Protein AF-A0A418EK06-F1 (afdb_monomer)

Structure (mmCIF, N/CA/C/O backbone):
data_AF-A0A418EK06-F1
#
_entry.id   AF-A0A418EK06-F1
#
loop_
_atom_site.group_PDB
_atom_site.id
_atom_site.type_symbol
_atom_site.label_atom_id
_atom_site.label_alt_id
_atom_site.label_comp_id
_atom_site.label_asym_id
_atom_site.label_entity_id
_atom_site.label_seq_id
_atom_site.pdbx_PDB_ins_code
_atom_site.Cartn_x
_atom_site.Cartn_y
_atom_site.Cartn_z
_atom_site.occupancy
_atom_site.B_iso_or_equiv
_atom_site.auth_seq_id
_atom_site.auth_comp_id
_atom_site.auth_asym_id
_atom_site.auth_atom_id
_atom_site.pdbx_PDB_model_num
ATOM 1 N N . PHE A 1 1 ? 8.014 7.981 37.291 1.00 56.97 1 PHE A N 1
ATOM 2 C CA . PHE A 1 1 ? 7.631 6.559 37.133 1.00 56.97 1 PHE A CA 1
ATOM 3 C C . PHE A 1 1 ? 8.221 5.92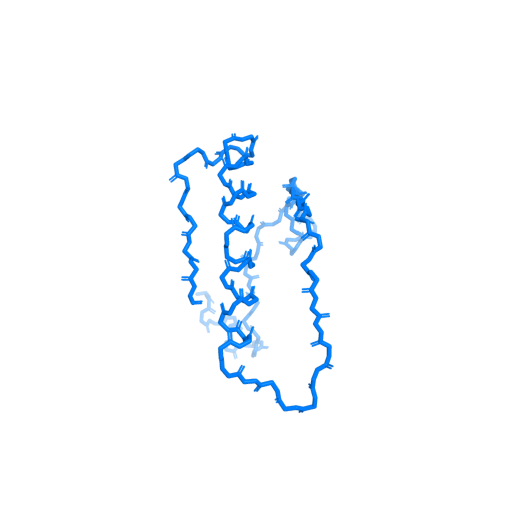3 35.866 1.00 56.97 1 PHE A C 1
ATOM 5 O O . PHE A 1 1 ? 9.093 5.076 36.012 1.00 56.97 1 PHE A O 1
ATOM 12 N N . ARG A 1 2 ? 7.875 6.374 34.640 1.00 55.72 2 ARG A N 1
ATOM 13 C CA . ARG A 1 2 ? 8.420 5.828 33.365 1.00 55.72 2 ARG A CA 1
ATOM 14 C C . ARG A 1 2 ? 9.956 5.712 33.321 1.00 55.72 2 ARG A C 1
ATOM 16 O O . ARG A 1 2 ? 10.472 4.661 32.962 1.00 55.72 2 ARG A O 1
ATOM 23 N N . GLN A 1 3 ? 10.687 6.748 33.749 1.00 59.84 3 GLN A N 1
ATOM 24 C CA . GLN A 1 3 ? 12.162 6.735 33.745 1.00 59.84 3 GLN A CA 1
ATOM 25 C C . GLN A 1 3 ? 12.797 5.784 34.778 1.00 59.84 3 GLN A C 1
ATOM 27 O O . GLN A 1 3 ? 13.928 5.347 34.594 1.00 59.84 3 GLN A O 1
ATOM 32 N N . TRP A 1 4 ? 12.083 5.445 35.856 1.00 71.38 4 TRP A N 1
ATOM 33 C CA . TRP A 1 4 ? 12.580 4.539 36.897 1.00 71.38 4 TRP A CA 1
ATOM 34 C C . TRP A 1 4 ? 12.471 3.071 36.464 1.00 71.38 4 TRP A C 1
ATOM 36 O O . TRP A 1 4 ? 13.411 2.304 36.652 1.00 71.38 4 TRP A O 1
ATOM 46 N N . VAL A 1 5 ? 11.364 2.704 35.807 1.00 65.88 5 VAL A N 1
ATOM 47 C CA . VAL A 1 5 ? 11.130 1.350 35.272 1.00 65.88 5 VAL A CA 1
ATOM 48 C C . VAL A 1 5 ? 12.148 1.008 34.181 1.00 65.88 5 VAL A C 1
ATOM 50 O O . VAL A 1 5 ? 12.776 -0.046 34.243 1.00 65.88 5 VAL A O 1
ATOM 53 N N . ALA A 1 6 ? 12.386 1.935 33.245 1.00 66.31 6 ALA A N 1
ATOM 54 C CA . ALA A 1 6 ? 13.370 1.756 32.175 1.00 66.31 6 ALA A CA 1
ATOM 55 C C . ALA A 1 6 ? 14.801 1.564 32.714 1.00 66.31 6 ALA A C 1
ATOM 57 O O . ALA A 1 6 ? 15.527 0.701 32.231 1.00 66.31 6 ALA A O 1
ATOM 58 N N . LYS A 1 7 ? 15.189 2.317 33.757 1.00 70.94 7 LYS A N 1
ATOM 59 C CA . LYS A 1 7 ? 16.506 2.181 34.402 1.00 70.94 7 LYS A CA 1
ATOM 60 C C . LYS A 1 7 ? 16.684 0.872 35.175 1.00 70.94 7 LYS A C 1
ATOM 62 O O . LYS A 1 7 ? 17.816 0.437 35.336 1.00 70.94 7 LYS A O 1
ATOM 67 N N . LYS A 1 8 ? 15.603 0.276 35.689 1.00 75.00 8 LYS A N 1
ATOM 68 C CA . LYS A 1 8 ? 15.674 -0.910 36.558 1.00 75.00 8 LYS A CA 1
ATOM 69 C C . LYS A 1 8 ? 15.590 -2.233 35.798 1.00 75.00 8 LYS A C 1
ATOM 71 O O . LYS A 1 8 ? 16.208 -3.200 36.224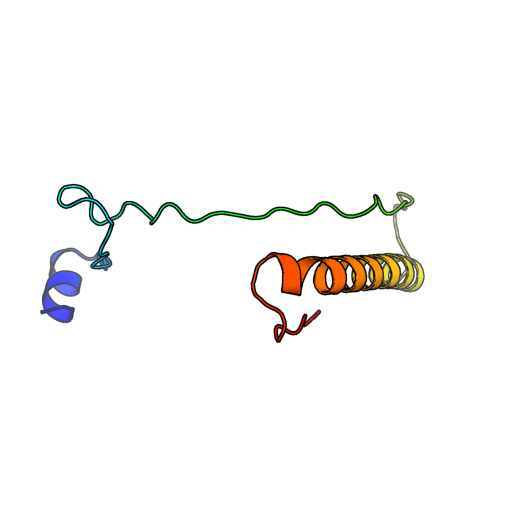 1.00 75.00 8 LYS A O 1
ATOM 76 N N . PHE A 1 9 ? 14.841 -2.274 34.699 1.00 72.62 9 PHE A N 1
ATOM 77 C CA . PHE A 1 9 ? 14.613 -3.502 33.932 1.00 72.62 9 PHE A CA 1
ATOM 78 C C . PHE A 1 9 ? 15.320 -3.520 32.572 1.00 72.62 9 PHE A C 1
ATOM 80 O O . PHE A 1 9 ? 15.226 -4.524 31.877 1.00 72.62 9 PHE A O 1
ATOM 87 N N . SER A 1 10 ? 16.011 -2.437 32.180 1.00 69.56 10 SER A N 1
ATOM 88 C CA . SER A 1 10 ? 16.715 -2.289 30.887 1.00 69.56 10 SER A CA 1
ATOM 89 C C . SER A 1 10 ? 15.852 -2.565 29.647 1.00 69.56 10 SER A C 1
ATOM 91 O O . SER A 1 10 ? 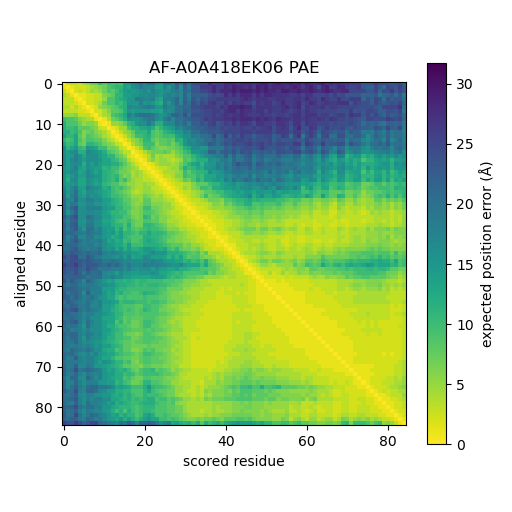16.360 -2.689 28.538 1.00 69.56 10 SER A O 1
ATOM 93 N N . VAL A 1 11 ? 14.533 -2.630 29.830 1.00 67.00 11 VAL A N 1
ATOM 94 C CA . VAL A 1 11 ? 13.530 -2.874 28.802 1.00 67.00 11 VAL A CA 1
ATOM 95 C C . VAL A 1 11 ? 12.471 -1.794 28.963 1.00 67.00 11 VAL A C 1
ATOM 97 O O . VAL A 1 11 ? 11.917 -1.591 30.048 1.00 67.00 11 VAL A O 1
ATOM 100 N N . ALA A 1 12 ? 12.193 -1.072 27.882 1.00 64.62 12 ALA A N 1
ATOM 101 C CA . ALA A 1 12 ? 11.043 -0.189 27.820 1.00 64.62 12 ALA A CA 1
ATOM 102 C C . ALA A 1 12 ? 9.795 -1.063 27.666 1.00 64.62 12 ALA A C 1
ATOM 104 O O . ALA A 1 12 ? 9.401 -1.373 26.549 1.00 64.62 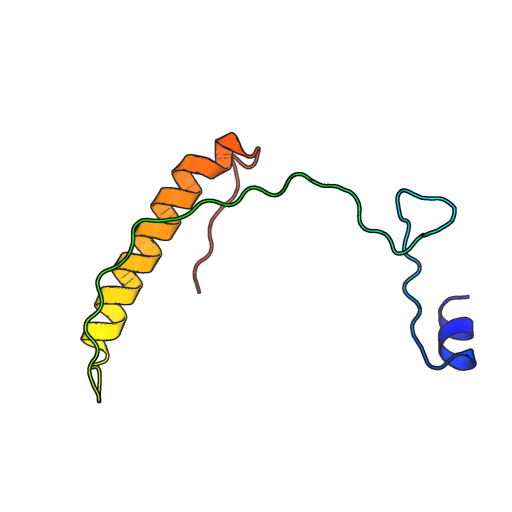12 ALA A O 1
ATOM 105 N N . LEU A 1 13 ? 9.205 -1.500 28.781 1.00 64.38 13 LEU A N 1
ATOM 106 C CA . LEU A 1 13 ? 7.905 -2.168 28.757 1.00 64.38 13 LEU A CA 1
ATOM 107 C C . LEU A 1 13 ? 6.857 -1.134 28.318 1.00 64.38 13 LEU A C 1
ATOM 109 O O . LEU A 1 13 ? 6.600 -0.189 29.077 1.00 64.38 13 LEU A O 1
ATOM 113 N N . PRO A 1 14 ? 6.280 -1.245 27.105 1.00 65.44 14 PRO A N 1
ATOM 114 C CA . PRO A 1 14 ? 5.174 -0.385 26.733 1.00 65.44 14 PRO A CA 1
ATOM 115 C C . PRO A 1 14 ? 4.023 -0.683 27.696 1.00 65.44 14 PRO A C 1
ATOM 117 O O . PRO A 1 14 ? 3.645 -1.834 27.908 1.00 65.44 14 PRO A O 1
ATOM 120 N N . ILE A 1 15 ? 3.496 0.359 28.336 1.00 66.62 15 ILE A N 1
ATOM 121 C CA . ILE A 1 15 ? 2.261 0.240 29.110 1.00 66.62 15 ILE A CA 1
ATOM 122 C C . ILE A 1 15 ? 1.138 0.178 28.076 1.00 66.62 15 ILE A C 1
ATOM 124 O O . ILE A 1 15 ? 0.627 1.211 27.648 1.00 66.62 15 ILE A O 1
ATOM 128 N N . CYS A 1 16 ? 0.838 -1.028 27.607 1.00 66.81 16 CYS A N 1
ATOM 129 C CA . CYS A 1 16 ? -0.273 -1.288 26.704 1.00 66.81 16 CYS A CA 1
ATOM 130 C C . CYS A 1 16 ? -1.571 -1.377 27.523 1.00 66.81 16 CYS A C 1
ATOM 132 O O . CYS A 1 16 ? -1.576 -1.939 28.616 1.00 66.81 16 CYS A O 1
ATOM 134 N N . TRP A 1 17 ? -2.661 -0.809 27.013 1.00 65.31 17 TRP A N 1
ATOM 135 C CA . TRP A 1 17 ? -4.013 -1.066 27.509 1.00 65.31 17 TRP A CA 1
ATOM 136 C C . TRP A 1 17 ? -4.714 -1.935 26.467 1.00 65.31 17 TRP A C 1
ATOM 138 O O . TRP A 1 17 ? -5.060 -1.445 25.395 1.00 65.31 17 TRP A O 1
ATOM 148 N N . GLY A 1 18 ? -4.851 -3.225 26.767 1.00 69.75 18 GLY A N 1
ATOM 149 C CA . GLY A 1 18 ? -5.565 -4.196 25.939 1.00 69.75 18 GLY A CA 1
ATOM 150 C C . GLY A 1 18 ? -7.000 -4.421 26.434 1.00 69.75 18 GLY A C 1
ATOM 151 O O . GLY A 1 18 ? -7.331 -4.028 27.555 1.00 69.75 18 GLY A O 1
ATOM 152 N N . PRO A 1 19 ? -7.860 -5.084 25.639 1.00 74.06 19 PRO A N 1
ATOM 153 C CA . PRO A 1 19 ? -9.255 -5.353 26.000 1.00 74.06 19 PRO A CA 1
ATOM 154 C C . PRO A 1 19 ? -9.407 -6.326 27.183 1.00 74.06 19 PRO A C 1
ATOM 156 O O . PRO A 1 19 ? -10.470 -6.388 27.798 1.00 74.06 19 PRO A O 1
ATOM 159 N N . TYR A 1 20 ? -8.357 -7.079 27.528 1.00 75.25 20 TYR A N 1
ATOM 160 C CA . TYR A 1 20 ? -8.384 -8.072 28.599 1.00 75.25 20 TYR A CA 1
ATOM 161 C C . TYR A 1 20 ? -7.612 -7.601 29.831 1.00 75.25 20 TYR A C 1
ATOM 163 O O . TYR A 1 20 ? -6.411 -7.346 29.767 1.00 75.25 20 TYR A O 1
ATOM 171 N N . TRP A 1 21 ? -8.280 -7.609 30.988 1.00 72.12 21 TRP A N 1
ATOM 172 C CA . TRP A 1 21 ? -7.686 -7.261 32.288 1.00 72.12 21 TRP A CA 1
ATOM 173 C C . TRP A 1 21 ? -6.422 -8.073 32.630 1.00 72.12 21 TRP A C 1
ATOM 175 O O . TRP A 1 21 ? -5.513 -7.572 33.285 1.00 72.12 21 TRP A O 1
ATOM 185 N N . TRP A 1 22 ? -6.346 -9.324 32.166 1.00 80.69 22 TRP A N 1
ATOM 186 C CA . TRP A 1 22 ? -5.240 -10.247 32.440 1.00 80.69 22 TRP A CA 1
ATOM 187 C C . TRP A 1 22 ? -4.160 -10.276 31.343 1.00 80.69 22 TRP A C 1
ATOM 189 O O . TRP A 1 22 ? -3.114 -10.888 31.543 1.00 80.69 22 TRP A O 1
ATOM 199 N N . CYS A 1 23 ? -4.383 -9.614 30.200 1.00 77.88 23 CYS A N 1
ATOM 200 C CA . CYS A 1 23 ? -3.427 -9.553 29.093 1.00 77.88 23 CYS A CA 1
ATOM 201 C C . CYS A 1 23 ? -3.436 -8.160 28.431 1.00 77.88 23 CYS A C 1
ATOM 203 O O . CYS A 1 23 ? -4.057 -7.965 27.383 1.00 77.88 23 CYS A O 1
ATOM 205 N N . PRO A 1 24 ? -2.725 -7.177 29.013 1.00 71.81 24 PRO A N 1
ATOM 206 C CA . PRO A 1 24 ? -2.688 -5.806 28.499 1.00 71.81 24 PRO A CA 1
ATOM 207 C C . PRO A 1 24 ? -1.999 -5.657 27.131 1.00 71.81 24 PRO A C 1
ATOM 209 O O . PRO A 1 24 ? -2.120 -4.611 26.505 1.00 71.81 24 PRO A O 1
ATOM 212 N N . ILE A 1 25 ? -1.267 -6.675 26.667 1.00 76.81 25 ILE A N 1
ATOM 213 C CA . ILE A 1 25 ? -0.527 -6.665 25.391 1.00 76.81 25 ILE A CA 1
ATOM 214 C C . ILE A 1 25 ? -1.403 -7.161 24.226 1.00 76.81 25 ILE A C 1
ATOM 216 O O . ILE A 1 25 ? -1.038 -6.994 23.065 1.00 76.81 25 ILE A O 1
ATOM 220 N N . TYR A 1 26 ? -2.561 -7.761 24.509 1.00 80.06 26 TYR A N 1
ATOM 221 C CA . TYR A 1 26 ? -3.432 -8.280 23.462 1.00 80.06 26 TYR A CA 1
ATOM 222 C C . TYR A 1 26 ? -4.006 -7.127 22.611 1.00 80.06 26 TYR A C 1
ATOM 224 O O . TYR A 1 26 ? -4.561 -6.183 23.181 1.00 80.06 26 TYR A O 1
ATOM 232 N N . PRO A 1 27 ? -3.871 -7.164 21.273 1.00 77.25 27 PRO A N 1
ATOM 233 C CA . PRO A 1 27 ? -4.401 -6.122 20.398 1.00 77.25 27 PRO A CA 1
ATOM 234 C C . PRO A 1 27 ? -5.933 -6.154 20.363 1.00 77.25 27 PRO A C 1
ATOM 236 O O . PRO A 1 27 ? -6.553 -7.187 20.591 1.00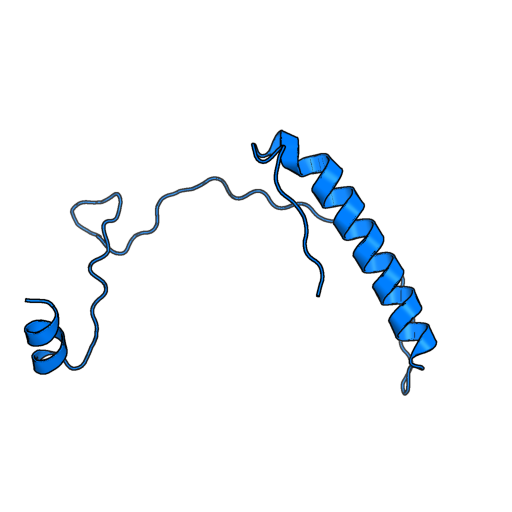 77.25 27 PRO A O 1
ATOM 239 N N . PHE A 1 28 ? -6.562 -5.019 20.070 1.00 80.31 28 PHE A N 1
ATOM 240 C CA . PHE A 1 28 ? -8.004 -5.000 19.835 1.00 80.31 28 PHE A CA 1
ATOM 241 C C . PHE A 1 28 ? -8.339 -5.764 18.556 1.00 80.31 28 PHE A C 1
ATOM 243 O O . PHE A 1 28 ? -7.636 -5.629 17.554 1.00 80.31 28 PHE A O 1
ATOM 250 N N . ASP A 1 29 ? -9.417 -6.543 18.607 1.00 80.88 29 ASP A N 1
ATOM 251 C CA . ASP A 1 29 ? -9.950 -7.226 17.434 1.00 80.88 29 ASP A CA 1
ATOM 252 C C . ASP A 1 29 ? -10.628 -6.166 16.558 1.00 80.88 29 ASP A C 1
ATOM 254 O O . ASP A 1 29 ? -11.683 -5.628 16.906 1.00 80.88 29 ASP A O 1
ATOM 258 N N . VAL A 1 30 ? -9.948 -5.771 15.487 1.00 82.19 30 VAL A N 1
ATOM 259 C CA . VAL A 1 30 ? -10.435 -4.778 14.528 1.00 82.19 30 VAL A CA 1
ATOM 260 C C . VAL A 1 30 ? -10.651 -5.462 13.189 1.00 82.19 30 VAL A C 1
ATOM 262 O O . VAL A 1 30 ? -9.896 -6.354 12.805 1.00 82.19 30 VAL A O 1
ATOM 265 N N . GLU A 1 31 ? -11.700 -5.064 12.478 1.00 84.94 31 GLU A N 1
ATOM 266 C CA . GLU A 1 31 ? -11.976 -5.616 11.159 1.00 84.94 31 GLU A CA 1
ATOM 267 C C . GLU A 1 31 ? -10.903 -5.146 10.168 1.00 84.94 31 GLU A C 1
ATOM 269 O O . GLU A 1 31 ? -10.684 -3.949 9.978 1.00 84.94 31 GLU A O 1
ATOM 274 N N . TYR A 1 32 ? -10.210 -6.104 9.551 1.00 85.38 32 TYR A N 1
ATOM 275 C CA . TYR A 1 32 ? -9.181 -5.843 8.550 1.00 85.38 32 TYR A CA 1
ATOM 276 C C . TYR A 1 32 ? -9.723 -6.154 7.157 1.00 85.38 32 TYR A C 1
ATOM 278 O O . TYR A 1 32 ? -10.020 -7.303 6.827 1.00 85.38 32 TYR A O 1
ATOM 286 N N . HIS A 1 33 ? -9.818 -5.126 6.316 1.00 89.31 33 HIS A N 1
ATOM 287 C CA . HIS A 1 33 ? -10.267 -5.274 4.938 1.00 89.31 33 HIS A CA 1
ATOM 288 C C . HIS A 1 33 ? -9.076 -5.446 3.991 1.00 89.31 33 HIS A C 1
ATOM 290 O O . HIS A 1 33 ? -8.223 -4.566 3.883 1.00 89.31 33 HIS A O 1
ATOM 296 N N . HIS A 1 34 ? -9.031 -6.566 3.267 1.00 90.56 34 HIS A N 1
ATOM 297 C CA . HIS A 1 34 ? -8.043 -6.815 2.216 1.00 90.56 34 HIS A CA 1
ATOM 298 C C . HIS A 1 34 ? -8.714 -6.811 0.845 1.00 90.56 34 HIS A C 1
ATOM 300 O O . HIS A 1 34 ? -9.712 -7.500 0.630 1.00 90.56 34 HIS A O 1
ATOM 306 N N . VAL A 1 35 ? -8.141 -6.062 -0.098 1.00 92.06 35 VAL A N 1
ATOM 307 C CA . VAL A 1 35 ? -8.608 -6.014 -1.484 1.00 92.06 35 VAL A CA 1
ATOM 308 C C . VAL A 1 35 ? -7.463 -6.379 -2.413 1.00 92.06 35 VAL A C 1
ATOM 310 O O . VAL A 1 35 ? -6.378 -5.809 -2.330 1.00 92.06 35 VAL A O 1
ATOM 313 N N . PHE A 1 36 ? -7.722 -7.323 -3.313 1.00 91.94 36 PHE A N 1
ATOM 314 C CA . PHE A 1 36 ? -6.763 -7.749 -4.324 1.00 91.94 36 PHE A CA 1
ATOM 315 C C . PHE A 1 36 ? -7.032 -7.044 -5.651 1.00 91.94 36 PHE A C 1
ATOM 317 O O . PHE A 1 36 ? -8.178 -6.933 -6.095 1.00 91.94 36 PHE A O 1
ATOM 324 N N . GLY A 1 37 ? -5.959 -6.560 -6.271 1.00 90.06 37 GLY A N 1
ATOM 325 C CA . GLY A 1 37 ? -5.996 -5.971 -7.602 1.00 90.06 37 GLY A CA 1
ATOM 326 C C . GLY A 1 37 ? -5.903 -6.995 -8.721 1.00 90.06 37 GLY A C 1
ATOM 327 O O . GLY A 1 37 ? -5.709 -8.189 -8.494 1.00 90.06 37 GLY A O 1
ATOM 328 N N . ASN A 1 38 ? -6.027 -6.498 -9.950 1.00 90.44 38 ASN A N 1
ATOM 329 C CA . ASN A 1 38 ? -5.804 -7.318 -11.130 1.00 90.44 38 ASN A CA 1
ATOM 330 C C . ASN A 1 38 ? -4.318 -7.704 -11.228 1.00 90.44 38 ASN A C 1
ATOM 332 O O . ASN A 1 38 ? -3.451 -6.879 -10.923 1.00 90.44 38 ASN A O 1
ATOM 336 N N . PRO A 1 39 ? -3.999 -8.929 -11.673 1.00 91.88 39 PRO A N 1
ATOM 337 C CA . PRO A 1 39 ? -2.618 -9.318 -11.914 1.00 91.88 39 PRO A CA 1
ATOM 338 C C . PRO A 1 39 ? -2.020 -8.474 -13.046 1.00 91.88 39 PRO A C 1
ATOM 340 O O . PRO A 1 39 ? -2.624 -8.324 -14.109 1.00 91.88 39 PRO A O 1
ATOM 343 N N . ILE A 1 40 ? -0.817 -7.942 -12.822 1.00 91.94 40 ILE A N 1
ATOM 344 C CA . ILE A 1 40 ? -0.094 -7.135 -13.809 1.00 91.94 40 ILE A CA 1
ATOM 345 C C . ILE A 1 40 ? 0.862 -8.059 -14.569 1.00 91.94 40 ILE A C 1
ATOM 347 O O . ILE A 1 40 ? 1.754 -8.645 -13.948 1.00 91.94 40 ILE A O 1
ATOM 351 N N . PRO A 1 41 ? 0.700 -8.224 -15.893 1.00 90.06 41 PRO A N 1
ATOM 352 C CA . PRO A 1 41 ? 1.573 -9.085 -16.672 1.00 90.06 41 PRO A CA 1
ATOM 353 C C . PRO A 1 41 ? 2.968 -8.463 -16.775 1.00 90.06 41 PRO A C 1
ATOM 355 O O . PRO A 1 41 ? 3.139 -7.344 -17.261 1.00 90.06 41 PRO A O 1
ATOM 358 N N . THR A 1 42 ? 3.980 -9.211 -16.343 1.00 89.75 42 THR A N 1
ATOM 359 C CA . THR A 1 42 ? 5.384 -8.807 -16.422 1.00 89.75 42 THR A CA 1
ATOM 360 C C . THR A 1 42 ? 6.199 -9.853 -17.170 1.00 89.75 42 THR A C 1
ATOM 362 O O . THR A 1 42 ? 5.936 -11.054 -17.108 1.00 89.75 42 THR A O 1
ATOM 365 N N . THR A 1 43 ? 7.193 -9.387 -17.918 1.00 88.00 43 THR A N 1
ATOM 366 C CA . THR A 1 43 ? 8.157 -10.234 -18.619 1.00 88.00 43 THR A CA 1
ATOM 367 C C . THR A 1 43 ? 9.437 -10.289 -17.805 1.00 88.00 43 THR A C 1
ATOM 369 O O . THR A 1 43 ? 9.983 -9.250 -17.436 1.00 88.00 43 THR A O 1
ATOM 372 N N . ARG A 1 44 ? 9.939 -11.495 -17.530 1.00 87.75 44 ARG A N 1
ATOM 373 C CA . ARG A 1 44 ? 11.240 -11.660 -16.880 1.00 87.75 44 ARG A CA 1
ATOM 374 C C . ARG A 1 44 ? 12.341 -11.321 -17.887 1.00 87.75 44 ARG A C 1
ATOM 376 O O . ARG A 1 44 ? 12.472 -12.010 -18.893 1.00 87.75 44 ARG A O 1
ATOM 383 N N . ALA A 1 45 ? 13.111 -10.279 -17.599 1.00 86.44 45 ALA A N 1
ATOM 384 C CA . ALA A 1 45 ? 14.294 -9.882 -18.354 1.00 86.44 45 ALA A CA 1
ATOM 385 C C . ALA A 1 45 ? 15.516 -9.906 -17.427 1.00 86.44 45 ALA A C 1
ATOM 387 O O . ALA A 1 45 ? 15.401 -9.519 -16.265 1.00 86.44 45 ALA A O 1
ATOM 388 N N . ASP A 1 46 ? 16.671 -10.349 -17.929 1.00 88.12 46 ASP A N 1
ATOM 389 C CA . ASP A 1 46 ? 17.909 -10.416 -17.134 1.00 88.12 46 ASP A CA 1
ATOM 390 C C . ASP A 1 46 ? 18.454 -9.017 -16.796 1.00 88.12 46 ASP A C 1
ATOM 392 O O . ASP A 1 46 ? 18.988 -8.795 -15.709 1.00 88.12 46 ASP A O 1
ATOM 396 N N . HIS A 1 47 ? 18.250 -8.051 -17.698 1.00 89.38 47 HIS A N 1
ATOM 397 C CA . HIS A 1 47 ? 18.605 -6.642 -17.522 1.00 89.38 47 HIS A CA 1
ATOM 398 C C . HIS A 1 47 ? 17.458 -5.746 -18.023 1.00 89.38 47 HIS A C 1
ATOM 400 O O . HIS A 1 47 ? 17.459 -5.357 -19.192 1.00 89.38 47 HIS A O 1
AT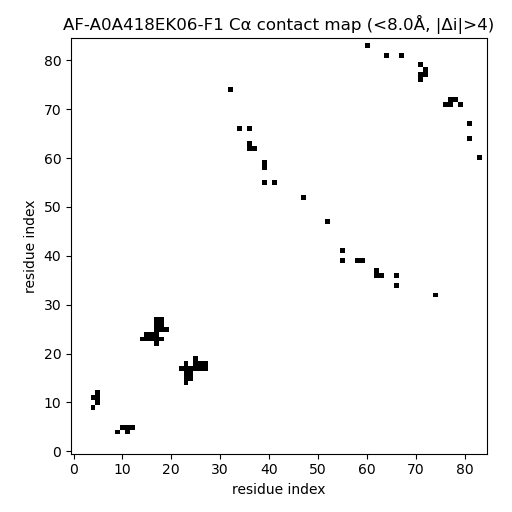OM 406 N N . PRO A 1 48 ? 16.441 -5.458 -17.189 1.00 89.69 48 PRO A N 1
ATOM 407 C CA . PRO A 1 48 ? 15.335 -4.593 -17.586 1.00 89.69 48 PRO A CA 1
ATOM 408 C C . PRO A 1 48 ? 15.817 -3.157 -17.808 1.00 89.69 48 PRO A C 1
ATOM 410 O O . PRO A 1 48 ? 16.690 -2.659 -17.094 1.00 89.69 48 PRO A O 1
ATOM 413 N 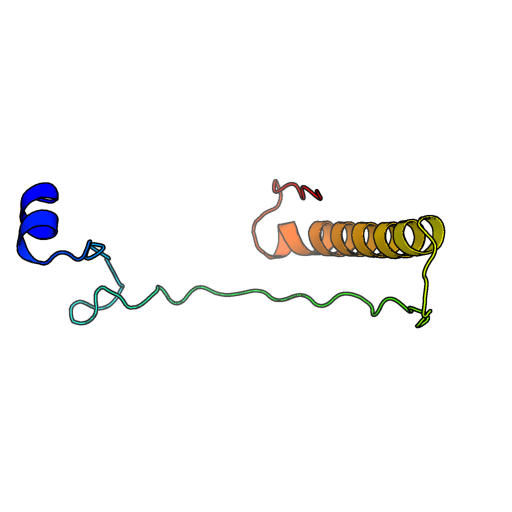N . THR A 1 49 ? 15.224 -2.481 -18.788 1.00 93.62 49 THR A N 1
ATOM 414 C CA . THR A 1 49 ? 15.464 -1.053 -19.010 1.00 93.62 49 THR A CA 1
ATOM 415 C C . THR A 1 49 ? 14.652 -0.214 -18.019 1.00 93.62 49 THR A C 1
ATOM 417 O O . THR A 1 49 ? 13.635 -0.671 -17.492 1.00 93.62 49 THR A O 1
ATOM 420 N N . GLN A 1 50 ? 15.068 1.033 -17.770 1.00 93.56 50 GLN A N 1
ATOM 421 C CA . GLN A 1 50 ? 14.291 1.947 -16.923 1.00 93.56 50 GLN A CA 1
ATOM 422 C C . GLN A 1 50 ? 12.886 2.189 -17.498 1.00 93.56 50 GLN A C 1
ATOM 424 O O . GLN A 1 50 ? 11.917 2.252 -16.749 1.00 93.56 50 GLN A O 1
ATOM 429 N N . GLU A 1 51 ? 12.753 2.235 -18.825 1.00 92.25 51 GLU A N 1
ATOM 430 C CA . GLU A 1 51 ? 11.465 2.419 -19.499 1.00 92.25 51 GLU A CA 1
ATOM 431 C C . GLU A 1 51 ? 10.496 1.258 -19.234 1.00 92.25 51 GLU A C 1
ATOM 433 O O . GLU A 1 51 ? 9.307 1.480 -18.988 1.00 92.25 51 GLU A O 1
ATOM 438 N N . ASP A 1 52 ? 10.997 0.019 -19.228 1.00 90.12 52 ASP A N 1
ATOM 439 C CA . ASP A 1 52 ? 10.193 -1.161 -18.900 1.00 90.12 52 ASP A CA 1
ATOM 440 C C . ASP A 1 52 ? 9.690 -1.124 -17.455 1.00 90.12 52 ASP A C 1
ATOM 442 O O . ASP A 1 52 ? 8.527 -1.452 -17.191 1.00 90.12 52 ASP A O 1
ATOM 446 N N . ILE A 1 53 ? 10.553 -0.697 -16.528 1.00 92.38 53 ILE A N 1
ATOM 447 C CA . ILE A 1 53 ? 10.218 -0.536 -15.111 1.00 92.38 53 ILE A CA 1
ATOM 448 C C . ILE A 1 53 ? 9.152 0.546 -14.952 1.00 92.38 53 ILE A C 1
ATOM 450 O O . ILE A 1 53 ? 8.114 0.293 -14.341 1.00 92.38 53 ILE A O 1
ATOM 454 N N . ASP A 1 54 ? 9.359 1.715 -15.555 1.00 94.12 54 ASP A N 1
ATOM 455 C CA . ASP A 1 54 ? 8.436 2.846 -15.471 1.00 94.12 54 ASP A CA 1
ATOM 456 C C . ASP A 1 54 ? 7.069 2.498 -16.066 1.00 94.12 54 ASP A C 1
ATOM 458 O O . ASP A 1 54 ? 6.031 2.901 -15.537 1.00 94.12 54 ASP A O 1
ATOM 462 N N . ARG A 1 55 ? 7.037 1.715 -17.151 1.00 93.31 55 ARG A N 1
ATOM 463 C CA . ARG A 1 55 ? 5.792 1.234 -17.760 1.00 93.31 55 ARG A CA 1
ATOM 464 C C . ARG A 1 55 ? 4.999 0.357 -16.795 1.00 93.31 55 ARG A C 1
ATOM 466 O O . ARG A 1 55 ? 3.801 0.581 -16.621 1.00 93.31 55 ARG A O 1
ATOM 473 N N . VAL A 1 56 ? 5.642 -0.638 -16.185 1.00 93.88 56 VAL A N 1
ATOM 474 C CA . VAL A 1 56 ? 4.981 -1.543 -15.229 1.00 93.88 56 VAL A CA 1
ATOM 475 C C . VAL A 1 56 ? 4.588 -0.791 -13.959 1.00 93.88 56 VAL A C 1
ATOM 477 O O . VAL A 1 56 ? 3.481 -0.974 -13.457 1.00 93.88 56 VAL A O 1
ATOM 480 N N . HIS A 1 57 ? 5.446 0.102 -13.469 1.00 93.94 57 HIS A N 1
ATOM 481 C CA . HIS A 1 57 ? 5.162 0.923 -12.299 1.00 93.94 57 HIS A CA 1
ATOM 482 C C . HIS A 1 57 ? 3.945 1.828 -12.528 1.00 93.94 57 HIS A C 1
ATOM 484 O O . HIS A 1 57 ? 3.040 1.844 -11.702 1.00 93.94 57 HIS A O 1
ATOM 490 N N . LYS A 1 58 ? 3.837 2.492 -13.686 1.00 93.81 58 LYS A N 1
ATOM 491 C CA . LYS A 1 58 ? 2.642 3.278 -14.048 1.00 93.81 58 LYS A CA 1
ATOM 492 C C . LYS A 1 58 ? 1.364 2.437 -14.036 1.00 93.81 58 LYS A C 1
ATOM 494 O O . LYS A 1 58 ? 0.344 2.894 -13.532 1.00 93.81 58 LYS A O 1
ATOM 499 N N . GLN A 1 59 ? 1.416 1.210 -14.561 1.00 94.00 59 GLN A N 1
ATOM 500 C CA . GLN A 1 59 ? 0.273 0.287 -14.527 1.00 94.00 59 GLN A CA 1
ATOM 501 C C . GLN A 1 59 ? -0.104 -0.100 -13.092 1.00 94.00 59 GLN A C 1
ATOM 503 O O . GLN A 1 59 ? -1.283 -0.142 -12.752 1.00 94.00 59 GLN A O 1
ATOM 508 N N . TYR A 1 60 ? 0.895 -0.341 -12.245 1.00 94.00 60 TYR A N 1
ATOM 509 C CA . TYR A 1 60 ? 0.697 -0.644 -10.832 1.00 94.00 60 TYR A CA 1
ATOM 510 C C . TYR A 1 60 ? 0.047 0.511 -10.069 1.00 94.00 60 TYR A C 1
ATOM 512 O O . TYR A 1 60 ? -0.953 0.300 -9.384 1.00 94.00 60 TYR A O 1
ATOM 520 N N . VAL A 1 61 ? 0.565 1.729 -10.229 1.00 94.75 61 VAL A N 1
ATOM 521 C CA . VAL A 1 61 ? 0.026 2.927 -9.571 1.00 94.75 61 VAL A CA 1
ATOM 522 C C . VAL A 1 61 ? -1.413 3.200 -10.005 1.00 94.75 61 VAL A C 1
ATOM 524 O O . VAL A 1 61 ? -2.270 3.413 -9.152 1.00 94.75 61 VAL A O 1
ATOM 527 N N . ALA A 1 62 ? -1.714 3.089 -11.301 1.00 93.94 62 ALA A N 1
ATOM 528 C CA . ALA A 1 62 ? -3.072 3.281 -11.806 1.00 93.94 62 ALA A CA 1
ATOM 529 C C . ALA A 1 62 ? -4.074 2.266 -11.217 1.00 93.94 62 ALA A C 1
ATOM 531 O O . ALA A 1 62 ? -5.189 2.633 -10.840 1.00 93.94 62 ALA A O 1
ATOM 532 N N . GLU A 1 63 ? -3.691 0.989 -11.096 1.00 94.12 63 GLU A N 1
ATOM 533 C CA . GLU A 1 63 ? -4.557 -0.016 -10.466 1.00 94.12 63 GLU A CA 1
ATOM 534 C C . GLU A 1 63 ? -4.719 0.217 -8.959 1.00 94.12 63 GLU A C 1
ATOM 536 O O . GLU A 1 63 ? -5.821 0.030 -8.437 1.00 94.12 63 GLU A O 1
ATOM 541 N N . LEU A 1 64 ? -3.668 0.662 -8.262 1.00 94.19 64 LEU A N 1
ATOM 542 C CA . LEU A 1 64 ? -3.758 1.044 -6.851 1.00 94.19 64 LEU A CA 1
ATOM 543 C C . LEU A 1 64 ? -4.742 2.194 -6.635 1.00 94.19 64 LEU A C 1
ATOM 545 O O . LEU A 1 64 ? -5.617 2.082 -5.777 1.00 94.19 64 LEU A O 1
ATOM 549 N N . GLU A 1 65 ? -4.636 3.265 -7.421 1.00 94.38 65 GLU A N 1
ATOM 550 C CA . GLU A 1 65 ? -5.546 4.413 -7.355 1.00 94.38 65 GLU A CA 1
ATOM 551 C C . GLU A 1 65 ? -6.994 3.984 -7.614 1.00 94.38 65 GLU A C 1
ATOM 553 O O . GLU A 1 65 ? -7.896 4.324 -6.845 1.00 94.38 65 GLU A O 1
ATOM 558 N N . ARG A 1 66 ? -7.221 3.155 -8.643 1.00 94.56 66 ARG A N 1
ATOM 559 C CA . ARG A 1 66 ? -8.549 2.624 -8.981 1.00 94.56 66 ARG A CA 1
ATOM 560 C C . ARG A 1 66 ? -9.163 1.823 -7.832 1.00 94.56 66 ARG A C 1
ATOM 562 O O . ARG A 1 66 ? -10.361 1.938 -7.569 1.00 94.56 66 ARG A O 1
ATOM 569 N N . ILE A 1 67 ? -8.376 0.965 -7.183 1.00 94.62 67 ILE A N 1
ATOM 570 C CA . ILE A 1 67 ? -8.835 0.137 -6.060 1.00 94.62 67 ILE A CA 1
ATOM 571 C C . ILE A 1 67 ? -9.099 1.011 -4.839 1.00 94.62 67 ILE A C 1
ATOM 573 O O . ILE A 1 67 ? -10.160 0.896 -4.228 1.00 94.62 67 ILE A O 1
ATOM 577 N N . PHE A 1 68 ? -8.171 1.903 -4.506 1.00 93.94 68 PHE A N 1
ATOM 578 C CA . PHE A 1 68 ? -8.315 2.798 -3.371 1.00 93.94 68 PHE A CA 1
ATOM 579 C C . PHE A 1 68 ? -9.587 3.642 -3.492 1.00 93.94 68 PHE A C 1
ATOM 581 O O . PHE A 1 68 ? -10.426 3.605 -2.596 1.00 93.94 68 PHE A O 1
ATOM 588 N N . GLU A 1 69 ? -9.798 4.305 -4.630 1.00 94.38 69 GLU A N 1
ATOM 589 C CA . GLU A 1 69 ? -10.968 5.159 -4.840 1.00 94.38 69 GLU A CA 1
ATOM 590 C C . GLU A 1 69 ? -12.282 4.371 -4.782 1.00 94.38 69 GLU A C 1
ATOM 592 O O . GLU A 1 69 ? -13.262 4.818 -4.187 1.00 94.38 69 GLU A O 1
ATOM 597 N N . LYS A 1 70 ? -12.294 3.154 -5.337 1.00 94.50 70 LYS A N 1
ATOM 598 C CA . LYS A 1 70 ? -13.473 2.284 -5.325 1.00 94.50 70 LYS A CA 1
ATOM 599 C C . LYS A 1 70 ? -13.886 1.872 -3.909 1.00 94.50 70 LYS A C 1
ATOM 601 O O . LYS A 1 70 ? -15.081 1.759 -3.642 1.00 94.50 70 LYS A O 1
ATOM 606 N N . TYR A 1 71 ? -12.923 1.595 -3.032 1.00 94.31 71 TYR A N 1
ATOM 607 C CA . TYR A 1 71 ? -13.189 0.960 -1.739 1.00 94.31 71 TYR A CA 1
ATOM 608 C C . TYR A 1 71 ? -13.050 1.892 -0.525 1.00 94.31 71 TYR A C 1
ATOM 610 O O . TYR A 1 71 ? -13.586 1.565 0.534 1.00 94.31 71 TYR A O 1
ATOM 618 N N . LYS A 1 72 ? -12.410 3.065 -0.647 1.00 93.12 72 LYS A N 1
ATOM 619 C CA . LYS A 1 72 ? -12.183 3.985 0.485 1.00 93.12 72 LYS A CA 1
ATOM 620 C C . LYS A 1 72 ? -13.479 4.373 1.201 1.00 93.12 72 LYS A C 1
ATOM 622 O O . LYS A 1 72 ? -13.546 4.319 2.424 1.00 93.12 72 LYS A O 1
ATOM 627 N N . ALA A 1 73 ? -14.542 4.672 0.451 1.00 92.12 73 ALA A N 1
ATOM 628 C CA . ALA A 1 73 ? -15.833 5.042 1.026 1.00 92.12 73 ALA A CA 1
ATOM 629 C C . ALA A 1 73 ? -16.541 3.837 1.665 1.00 92.12 73 ALA A C 1
ATOM 631 O O . ALA A 1 73 ? -17.153 3.976 2.721 1.00 92.12 73 ALA A O 1
ATOM 632 N N . GLN A 1 74 ? -16.411 2.649 1.062 1.00 92.44 74 GLN A N 1
ATOM 633 C CA . GLN A 1 74 ? -17.002 1.412 1.579 1.00 92.44 74 GLN A CA 1
ATOM 634 C C . GLN A 1 74 ? -16.431 1.035 2.952 1.00 92.44 74 GLN A C 1
ATOM 636 O O . GLN A 1 74 ? -17.169 0.541 3.798 1.00 92.44 74 GLN A O 1
ATOM 641 N N . PHE A 1 75 ? -15.142 1.289 3.184 1.00 90.62 75 PHE A N 1
ATOM 642 C CA . PHE A 1 75 ? -14.474 0.991 4.454 1.00 90.62 75 PHE A CA 1
ATOM 643 C C . PHE A 1 75 ? -14.474 2.166 5.445 1.00 90.62 75 PHE A C 1
ATOM 645 O O . PHE A 1 75 ? -13.761 2.127 6.441 1.00 90.62 75 PHE A O 1
ATOM 652 N N . GLY A 1 76 ? -15.273 3.212 5.195 1.00 89.69 76 GLY A N 1
ATOM 653 C CA . GLY A 1 76 ? -15.464 4.322 6.136 1.00 89.69 76 GLY A CA 1
ATOM 654 C C . GLY A 1 76 ? -14.442 5.459 6.035 1.00 89.69 76 GLY A C 1
ATOM 655 O O . GLY A 1 76 ? -14.385 6.303 6.926 1.00 89.69 76 GLY A O 1
ATOM 656 N N . TYR A 1 77 ? -13.672 5.527 4.947 1.00 91.19 77 TYR A N 1
ATOM 657 C CA . TYR A 1 77 ? -12.641 6.541 4.700 1.00 91.19 77 TYR A CA 1
ATOM 658 C C . TYR A 1 77 ? -12.918 7.383 3.432 1.00 91.19 77 TYR A C 1
ATOM 660 O O . TYR A 1 77 ? -12.077 7.428 2.533 1.00 91.19 77 TYR A O 1
ATOM 668 N N . PRO A 1 78 ? -14.076 8.065 3.308 1.00 91.19 78 PRO A N 1
ATOM 669 C CA . PRO A 1 78 ? -14.438 8.798 2.086 1.00 91.19 78 PRO A CA 1
ATOM 670 C C . PRO A 1 78 ? -13.461 9.934 1.731 1.00 91.19 78 PRO A C 1
ATOM 672 O O . PRO A 1 78 ? -13.182 10.152 0.555 1.00 91.19 78 PRO A O 1
ATOM 675 N N . GLU A 1 79 ? -12.887 10.595 2.738 1.00 93.38 79 GLU A N 1
ATOM 676 C CA . GLU A 1 79 ? -11.985 11.747 2.572 1.00 93.38 79 GLU A CA 1
ATOM 677 C C . GLU A 1 79 ? -10.497 11.363 2.530 1.00 93.38 79 GLU A C 1
ATOM 679 O O . GLU A 1 79 ? -9.626 12.232 2.507 1.00 93.38 79 GLU A O 1
ATOM 684 N N . ALA A 1 80 ? -10.169 10.067 2.572 1.00 93.19 80 ALA A N 1
ATOM 685 C CA . ALA A 1 80 ? -8.777 9.638 2.557 1.00 93.19 80 ALA A CA 1
ATOM 686 C C . ALA A 1 80 ? -8.142 9.844 1.173 1.00 93.19 80 ALA A C 1
ATOM 688 O O . ALA A 1 80 ? -8.773 9.624 0.135 1.00 93.19 80 ALA A O 1
ATOM 689 N N . THR A 1 81 ? -6.865 10.224 1.174 1.00 91.88 81 THR A N 1
ATOM 690 C CA . THR A 1 81 ? -6.046 10.444 -0.022 1.00 91.88 81 THR A CA 1
ATOM 691 C C . THR A 1 81 ? -4.923 9.418 -0.090 1.00 91.88 81 THR A C 1
ATOM 693 O O . THR A 1 81 ? -4.224 9.175 0.896 1.00 91.88 81 THR A O 1
ATOM 696 N N . LEU A 1 82 ? -4.733 8.818 -1.265 1.00 91.88 82 LEU A N 1
ATOM 697 C CA . LEU A 1 82 ? -3.614 7.918 -1.519 1.00 91.88 82 LEU A CA 1
ATOM 698 C C . LEU A 1 82 ? -2.371 8.739 -1.879 1.00 91.88 82 LEU A C 1
ATOM 700 O O . LEU A 1 82 ? -2.407 9.548 -2.802 1.00 91.88 82 LEU A O 1
ATOM 704 N N . HIS A 1 83 ? -1.268 8.505 -1.170 1.00 91.25 83 HIS A N 1
ATOM 705 C CA . HIS A 1 83 ? 0.041 9.063 -1.501 1.00 91.25 83 HIS A CA 1
ATOM 706 C C . HIS A 1 83 ? 0.955 7.930 -1.960 1.00 91.25 83 HIS A C 1
ATOM 708 O O . HIS A 1 83 ? 1.254 7.021 -1.186 1.00 91.25 83 HIS A O 1
ATOM 714 N N . VAL A 1 84 ? 1.369 7.981 -3.224 1.00 88.38 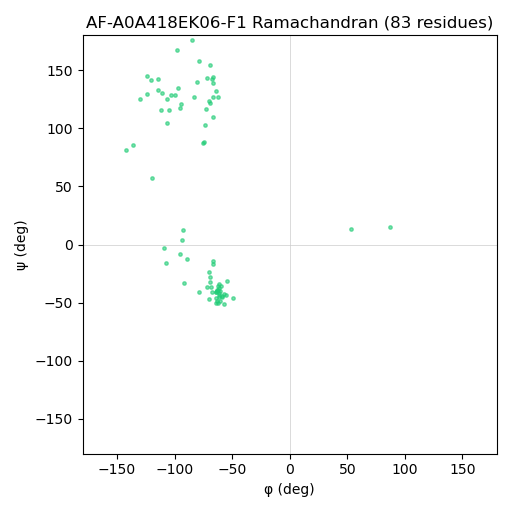84 VAL A N 1
ATOM 715 C CA . VAL A 1 84 ? 2.324 7.038 -3.814 1.00 88.38 84 VAL A CA 1
ATOM 716 C C . VAL A 1 84 ? 3.683 7.735 -3.898 1.00 88.38 84 VAL A C 1
ATOM 718 O O . VAL A 1 84 ? 3.748 8.873 -4.365 1.00 88.38 84 VAL A O 1
ATOM 721 N N . CYS A 1 85 ? 4.732 7.081 -3.392 1.00 66.69 85 CYS A N 1
ATOM 722 C CA . CYS A 1 85 ? 6.110 7.586 -3.366 1.00 66.69 85 CYS A CA 1
ATOM 723 C C . CYS A 1 85 ? 6.944 7.040 -4.524 1.00 66.69 85 CYS A C 1
ATOM 725 O O . CYS A 1 85 ? 6.723 5.861 -4.889 1.00 66.69 85 CYS A O 1
#

Radius of gyration: 22.08 Å; Cα contacts (8 Å, |Δi|>4): 40; chains: 1; bounding box: 36×23×57 Å

Sequence (85 aa):
FRQWVAKKFSVALPICWGPYWWCPIYPFDVEYHHVFGNPIPTTRADHPTQEDIDRVHKQYVAELERIFEKYKAQFGYPEATLHVC

Foldseek 3Di:
DQVVVCVPPVDNDPQACDPDPVCSPDHDDDDDDDDDWDDQDDDDDPDDDPVSVVVSVVVVVVRVVVVCCVCCVVVPRNPDDDDDD

pLDDT: mean 84.06, std 11.15, range [55.72, 94.75]

Nearest PDB structures (foldseek):
  6tnu-assembly1_BM  TM=2.487E-01  e=7.317E+00  Saccharomyces cerevisiae

Solvent-accessible surface area (backbone atoms only — not comparable to full-atom values): 5829 Å² total; per-residue (Å²): 107,75,73,56,50,34,72,73,63,79,46,82,75,76,89,51,87,28,89,39,97,91,40,36,80,47,75,75,94,66,92,80,88,84,82,85,78,82,88,78,92,76,80,94,59,98,78,73,51,70,66,60,51,51,53,54,48,52,54,51,52,54,51,50,52,55,51,46,68,69,41,31,52,79,75,73,38,70,88,68,78,91,82,86,132

Secondary structure (DSSP, 8-state):
-HHHHHHHHSS-------SBTTBTTPPP---------PPPP----SS--HHHHHHHHHHHHHHHHHHHHHHHTTTT-TT------

InterPro domains:
  IPR007130 Diacylglycerol acyltransferase [PF03982] (2-81)

Mean 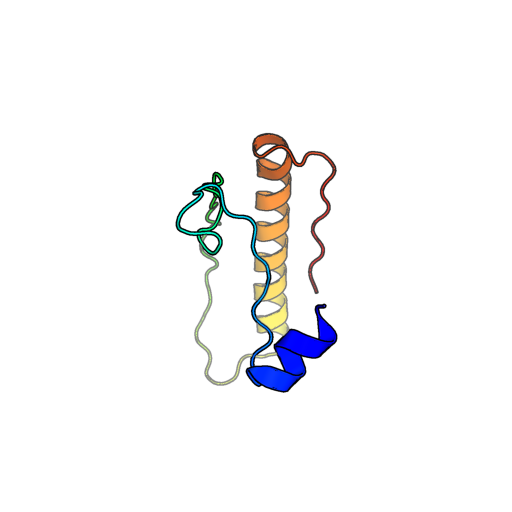predicted aligned error: 10.34 Å

Organism: Aphanomyces astaci (NCBI:txid112090)